Protein AF-A0A0F7STP5-F1 (afdb_monomer_lite)

InterPro domains:
  IPR004226 Tubulin binding cofactor A [PF02970] (57-157)
  IPR004226 Tubulin binding cofactor A [PTHR21500] (57-161)
  IPR036126 Tubulin binding cofactor A superfamily [SSF46988] (58-160)

Radius of gyration: 31.54 Å; chains: 1; bounding box: 78×55×86 Å

Sequence (165 aa):
MVKPLKPLTMRKARADSLAKKAQTHRPTNHNVCRVRGDYFESGYGISTMSAEEIKAAKRQLAIKGGVLKRLANEFKSYQKETEDQRAVVERLAAKEGADEWDVQNSRKVLGDCEQMIEPSKKRALEALQQLKDVIAVSESEPELVQSEEYSKALSIIETASPLLV

Structure (mmCIF, N/CA/C/O backbone):
data_AF-A0A0F7STP5-F1
#
_entry.id   AF-A0A0F7STP5-F1
#
loop_
_atom_site.group_PDB
_atom_site.id
_atom_site.type_symbol
_atom_site.label_atom_id
_atom_site.label_alt_id
_atom_site.label_comp_id
_atom_site.label_asym_id
_atom_site.label_entity_id
_atom_site.label_seq_id
_atom_site.pdbx_PDB_ins_code
_atom_site.Cartn_x
_atom_site.Cartn_y
_atom_site.Cartn_z
_atom_site.occupancy
_atom_site.B_iso_or_equiv
_atom_site.auth_seq_id
_atom_site.auth_comp_id
_atom_site.auth_asym_id
_atom_site.auth_atom_id
_atom_site.pdbx_PDB_model_num
ATOM 1 N N . MET A 1 1 ? 56.087 43.480 43.472 1.00 48.03 1 MET A N 1
ATOM 2 C CA . MET A 1 1 ? 54.898 43.322 44.343 1.00 48.03 1 MET A CA 1
ATOM 3 C C . MET A 1 1 ? 53.688 43.023 43.470 1.00 48.03 1 MET A C 1
ATOM 5 O O . MET A 1 1 ? 53.195 43.914 42.790 1.00 48.03 1 MET A O 1
ATOM 9 N N . VAL A 1 2 ? 53.277 41.757 43.409 1.00 53.62 2 VAL A N 1
ATOM 10 C CA . VAL A 1 2 ? 52.138 41.299 42.597 1.00 53.62 2 VAL A CA 1
ATOM 11 C C . VAL A 1 2 ? 50.859 41.522 43.407 1.00 53.62 2 VAL A C 1
ATOM 13 O O . VAL A 1 2 ? 50.767 41.069 44.545 1.00 53.62 2 VAL A O 1
ATOM 16 N N . LYS A 1 3 ? 49.901 42.276 42.858 1.00 62.53 3 LYS A N 1
ATOM 17 C CA . LYS A 1 3 ? 48.611 42.555 43.512 1.00 62.53 3 LYS A CA 1
ATOM 18 C C . LYS A 1 3 ? 47.768 41.267 43.566 1.00 62.53 3 LYS A C 1
ATOM 20 O O . LYS A 1 3 ? 47.755 40.542 42.571 1.00 62.53 3 LYS A O 1
ATOM 25 N N . PRO A 1 4 ? 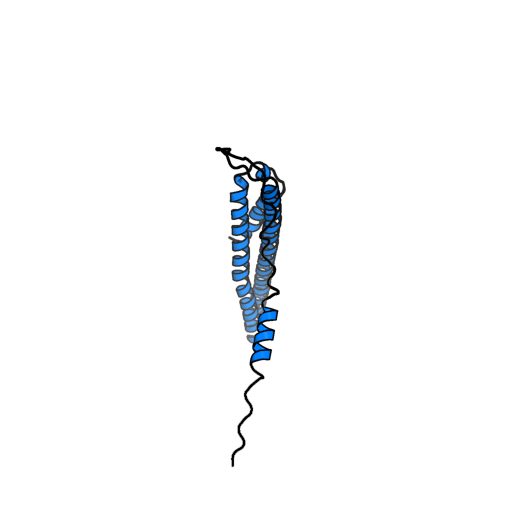47.052 40.976 44.668 1.00 60.56 4 PRO A N 1
ATOM 26 C CA . PRO A 1 4 ? 46.243 39.766 44.765 1.00 60.56 4 PRO A CA 1
ATOM 27 C C . PRO A 1 4 ? 45.035 39.826 43.821 1.00 60.56 4 PRO A C 1
ATOM 29 O O . PRO A 1 4 ? 44.363 40.854 43.694 1.00 60.56 4 PRO A O 1
ATOM 32 N N . LEU A 1 5 ? 44.765 38.702 43.155 1.00 64.69 5 LEU A N 1
ATOM 33 C CA . LEU A 1 5 ? 43.603 38.509 42.290 1.00 64.69 5 LEU A CA 1
ATOM 34 C C . LEU A 1 5 ? 42.313 38.520 43.125 1.00 64.69 5 LEU A C 1
ATOM 36 O O . LEU A 1 5 ? 42.211 37.847 44.150 1.00 64.69 5 LEU A O 1
ATOM 40 N N . LYS A 1 6 ? 41.317 39.286 42.667 1.00 62.56 6 LYS A N 1
ATOM 41 C CA . LYS A 1 6 ? 39.973 39.337 43.263 1.00 62.56 6 LYS A CA 1
ATOM 42 C C . LYS A 1 6 ? 39.273 37.972 43.112 1.00 62.56 6 LYS A C 1
ATOM 44 O O . LYS A 1 6 ? 39.415 37.347 42.059 1.00 62.56 6 LYS A O 1
ATOM 49 N N . PRO A 1 7 ? 38.493 37.511 44.108 1.00 58.75 7 PRO A N 1
ATOM 50 C CA . PRO A 1 7 ? 37.817 36.218 44.039 1.00 58.75 7 PRO A CA 1
ATOM 51 C C . PRO A 1 7 ? 36.696 36.200 42.982 1.00 58.75 7 PRO A C 1
ATOM 53 O O . PRO A 1 7 ? 35.991 37.186 42.773 1.00 58.75 7 PRO A O 1
ATOM 56 N N . LEU A 1 8 ? 36.532 35.044 42.328 1.00 57.16 8 LEU A N 1
ATOM 57 C CA . LEU A 1 8 ? 35.564 34.756 41.260 1.00 57.16 8 LEU A CA 1
ATOM 58 C C . LEU A 1 8 ? 34.106 34.786 41.764 1.00 57.16 8 LEU A C 1
ATOM 60 O O . LEU A 1 8 ? 33.495 33.745 41.997 1.00 57.16 8 LEU A O 1
ATOM 64 N N . THR A 1 9 ? 33.499 35.965 41.875 1.00 60.84 9 THR A N 1
ATOM 65 C CA . THR A 1 9 ? 32.074 36.107 42.241 1.00 60.84 9 THR A CA 1
ATOM 66 C C . THR A 1 9 ? 31.096 35.844 41.084 1.00 60.84 9 THR A C 1
ATOM 68 O O . THR A 1 9 ? 29.886 35.863 41.282 1.00 60.84 9 THR A O 1
ATOM 71 N N . MET A 1 10 ? 31.580 35.491 39.888 1.00 55.50 10 MET A N 1
ATOM 72 C CA . MET A 1 10 ? 30.733 35.298 38.696 1.00 55.50 10 MET A CA 1
ATOM 73 C C . MET A 1 10 ? 30.199 33.866 38.499 1.00 55.50 10 MET A C 1
ATOM 75 O O . MET A 1 10 ? 29.404 33.629 37.592 1.00 55.50 10 MET A O 1
ATOM 79 N N . ARG A 1 11 ? 30.589 32.888 39.335 1.00 56.03 11 ARG A N 1
ATOM 80 C CA . ARG A 1 11 ? 30.085 31.499 39.219 1.00 56.03 11 ARG A CA 1
ATOM 81 C C . ARG A 1 11 ? 28.734 31.266 39.904 1.00 56.03 11 ARG A C 1
ATOM 83 O O . ARG A 1 11 ? 28.017 30.354 39.506 1.00 56.03 11 ARG A O 1
ATOM 90 N N . LYS A 1 12 ? 28.355 32.101 40.879 1.00 57.44 12 LYS A N 1
ATOM 91 C CA . LYS A 1 12 ? 27.105 31.919 41.639 1.00 57.44 12 LYS A CA 1
ATOM 92 C C . LYS A 1 12 ? 25.867 32.333 40.831 1.00 57.44 12 LYS A C 1
ATOM 94 O O . LYS A 1 12 ? 24.915 31.570 40.738 1.00 57.44 12 LYS A O 1
ATOM 99 N N . ALA A 1 13 ? 25.957 33.432 40.076 1.00 57.91 13 ALA A N 1
ATOM 100 C CA . ALA A 1 13 ? 24.860 33.920 39.230 1.00 57.91 13 ALA A CA 1
ATOM 101 C C . ALA A 1 13 ? 24.439 32.939 38.109 1.00 57.91 13 ALA A C 1
ATOM 103 O O . ALA A 1 13 ? 23.279 32.908 37.688 1.00 57.91 13 ALA A O 1
ATOM 104 N N . ARG A 1 14 ? 25.364 32.094 37.627 1.00 58.12 14 ARG A N 1
ATOM 105 C CA . ARG A 1 14 ? 25.066 31.073 36.607 1.00 58.12 14 ARG A CA 1
ATOM 106 C C . ARG A 1 14 ? 24.426 29.814 37.208 1.00 58.12 14 ARG A C 1
ATOM 108 O O . ARG A 1 14 ? 23.621 29.179 36.538 1.00 58.12 14 ARG A O 1
ATOM 115 N N . ALA A 1 15 ? 24.724 29.494 38.469 1.00 57.72 15 ALA A N 1
ATOM 116 C CA . ALA A 1 15 ? 24.062 28.410 39.197 1.00 57.72 15 ALA A CA 1
ATOM 117 C C . ALA A 1 15 ? 22.599 28.767 39.529 1.00 57.72 15 ALA A C 1
ATOM 119 O O . ALA A 1 15 ? 21.700 27.958 39.306 1.00 57.72 15 ALA A O 1
ATOM 120 N N . ASP A 1 16 ? 22.341 30.012 39.939 1.00 59.47 16 ASP A N 1
ATOM 121 C CA . ASP A 1 16 ? 20.993 30.458 40.322 1.00 59.47 16 ASP A CA 1
ATOM 122 C C . ASP A 1 16 ? 20.025 30.570 39.124 1.00 59.47 16 ASP A C 1
ATOM 124 O O . ASP A 1 16 ? 18.812 30.403 39.268 1.00 59.47 16 ASP A O 1
ATOM 128 N N . SER A 1 17 ? 20.541 30.811 37.912 1.00 56.56 17 SER A N 1
ATOM 129 C CA . SER A 1 17 ? 19.724 30.860 36.684 1.00 56.56 17 SER A CA 1
ATOM 130 C C . SER A 1 17 ? 19.380 29.476 36.118 1.00 56.56 17 SER A C 1
ATOM 132 O O . SER A 1 17 ? 18.332 29.324 35.488 1.00 56.56 17 SER A O 1
ATOM 134 N N . LEU A 1 18 ? 20.198 28.451 36.389 1.00 57.41 18 LEU A N 1
ATOM 135 C CA . LEU A 1 18 ? 19.887 27.057 36.050 1.00 57.41 18 LEU A CA 1
ATOM 136 C C . LEU A 1 18 ? 18.816 26.467 36.984 1.00 57.41 18 LEU A C 1
ATOM 138 O O . LEU A 1 18 ? 17.955 25.723 36.518 1.00 57.41 18 LEU A O 1
ATOM 142 N N . ALA A 1 19 ? 18.788 26.871 38.259 1.00 56.38 19 ALA A N 1
ATOM 143 C CA . ALA A 1 19 ? 17.760 26.442 39.214 1.00 56.38 19 ALA A CA 1
ATOM 144 C C . ALA A 1 19 ? 16.346 26.944 38.850 1.00 56.38 19 ALA A C 1
ATOM 146 O O . ALA A 1 19 ? 15.367 26.222 39.027 1.00 56.38 19 ALA A O 1
ATOM 147 N N . LYS A 1 20 ? 16.226 28.145 38.266 1.00 56.88 20 LYS A N 1
ATOM 148 C CA . LYS A 1 20 ? 14.929 28.721 37.854 1.00 56.88 20 LYS A CA 1
ATOM 149 C C . LYS A 1 20 ? 14.363 28.122 36.560 1.00 56.88 20 LYS A C 1
ATOM 151 O O . LYS A 1 20 ? 13.156 28.174 36.348 1.00 56.88 20 LYS A O 1
ATOM 156 N N . LYS A 1 21 ? 15.198 27.515 35.707 1.00 55.69 21 LYS A N 1
ATOM 157 C CA . LYS A 1 21 ? 14.749 26.810 34.487 1.00 55.69 21 LYS A CA 1
ATOM 158 C C . LYS A 1 21 ? 14.253 25.383 34.744 1.00 55.69 21 LYS A C 1
ATOM 160 O O . LYS A 1 21 ? 13.565 24.833 33.894 1.00 55.69 21 LYS A O 1
ATOM 165 N N . ALA A 1 22 ? 14.541 24.809 35.912 1.00 52.66 22 ALA A N 1
ATOM 166 C CA . ALA A 1 22 ? 14.007 23.508 36.325 1.00 52.66 22 ALA A CA 1
ATOM 167 C C . ALA A 1 22 ? 12.566 23.587 36.883 1.00 52.66 22 ALA A C 1
ATOM 169 O O . ALA A 1 22 ? 11.929 22.560 37.092 1.00 52.66 22 ALA A O 1
ATOM 170 N N . GLN A 1 23 ? 12.031 24.796 37.103 1.00 57.25 23 GLN A N 1
ATOM 171 C CA . GLN A 1 23 ? 10.729 25.034 37.744 1.00 57.25 23 GLN A CA 1
ATOM 172 C C . GLN A 1 23 ? 9.536 25.171 36.780 1.00 57.25 23 GLN A C 1
ATOM 174 O O . GLN A 1 23 ? 8.434 25.474 37.225 1.00 57.25 23 GLN A O 1
ATOM 179 N N . THR A 1 24 ? 9.702 24.893 35.482 1.00 50.53 24 THR A N 1
ATOM 180 C CA . THR A 1 24 ? 8.577 24.805 34.525 1.00 50.53 24 THR A CA 1
ATOM 181 C C . THR A 1 24 ? 8.261 23.375 34.089 1.00 50.53 24 THR A C 1
ATOM 183 O O . THR A 1 24 ? 7.599 23.167 33.071 1.00 50.53 24 THR A O 1
ATOM 186 N N . HIS A 1 25 ? 8.675 22.373 34.870 1.00 45.72 25 HIS A N 1
ATOM 187 C CA . HIS A 1 25 ? 8.076 21.051 34.750 1.00 45.72 25 HIS A CA 1
ATOM 188 C C . HIS A 1 25 ? 6.672 21.097 35.362 1.00 45.72 25 HIS A C 1
ATOM 190 O O . HIS A 1 25 ? 6.489 21.315 36.558 1.00 45.72 25 HIS A O 1
ATOM 196 N N . ARG A 1 26 ? 5.680 20.943 34.486 1.00 43.50 26 ARG A N 1
ATOM 197 C CA . ARG A 1 26 ? 4.250 20.833 34.780 1.00 43.50 26 ARG A CA 1
ATOM 198 C C . ARG A 1 26 ? 4.035 19.912 35.997 1.00 43.50 26 ARG A C 1
ATOM 200 O O . ARG A 1 26 ? 4.505 18.773 35.943 1.00 43.50 26 ARG A O 1
ATOM 207 N N . PRO A 1 27 ? 3.349 20.350 37.069 1.00 46.66 27 PRO A N 1
ATOM 208 C CA . PRO A 1 27 ? 3.049 19.465 38.184 1.00 46.66 27 PRO A CA 1
ATOM 209 C C . PRO A 1 27 ? 2.167 18.324 37.674 1.00 46.66 27 PRO A C 1
ATOM 211 O O . PRO A 1 27 ? 1.100 18.549 37.099 1.00 46.66 27 PRO A O 1
ATOM 214 N N . THR A 1 28 ? 2.625 17.088 37.860 1.00 55.69 28 THR A N 1
ATOM 215 C CA . THR A 1 28 ? 1.750 15.918 37.798 1.00 55.69 28 THR A CA 1
ATOM 216 C C . THR A 1 28 ? 0.657 16.133 38.832 1.00 55.69 28 THR A C 1
ATOM 218 O O . THR A 1 28 ? 0.961 16.357 40.003 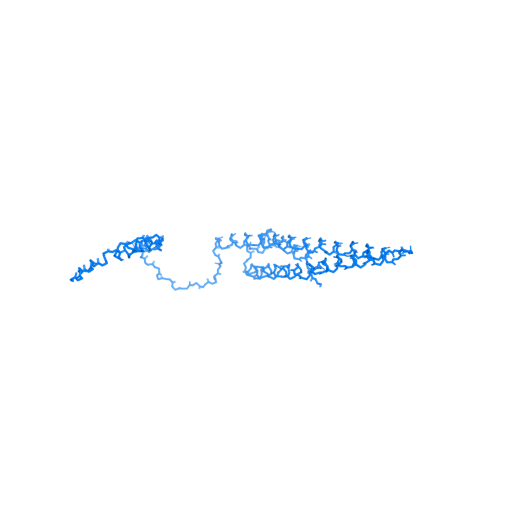1.00 55.69 28 THR A O 1
ATOM 221 N N . ASN A 1 29 ? -0.592 16.124 38.379 1.00 49.56 29 ASN A N 1
ATOM 222 C CA . ASN A 1 29 ? -1.783 16.467 39.143 1.00 49.56 29 ASN A CA 1
ATOM 223 C C . ASN A 1 29 ? -2.030 15.437 40.266 1.00 49.56 29 ASN A C 1
ATOM 225 O O . ASN A 1 29 ? -2.838 14.526 40.135 1.00 49.56 29 ASN A O 1
ATOM 229 N N . HIS A 1 30 ? -1.268 15.551 41.352 1.00 46.69 30 HIS A N 1
ATOM 230 C CA . HIS A 1 30 ? -1.504 14.896 42.632 1.00 46.69 30 HIS A CA 1
ATOM 231 C C . HIS A 1 30 ? -2.417 15.810 43.450 1.00 46.69 30 HIS A C 1
ATOM 233 O O . HIS A 1 30 ? -1.933 16.663 44.190 1.00 46.69 30 HIS A O 1
ATOM 239 N N . ASN A 1 31 ? -3.727 15.669 43.226 1.00 45.56 31 ASN A N 1
ATOM 240 C CA . ASN A 1 31 ? -4.836 15.873 44.168 1.00 45.56 31 ASN A CA 1
ATOM 241 C C . ASN A 1 31 ? -6.090 16.334 43.423 1.00 45.56 31 ASN A C 1
ATOM 243 O O . ASN A 1 31 ? -6.366 17.526 43.313 1.00 45.56 31 ASN A O 1
ATOM 247 N N . VAL A 1 32 ? -6.925 15.373 43.035 1.00 41.78 32 VAL A N 1
ATOM 248 C CA . VAL A 1 32 ? -8.368 15.588 43.126 1.00 41.78 32 VAL A CA 1
ATOM 249 C C . VAL A 1 32 ? -8.894 14.606 44.173 1.00 41.78 32 VAL A C 1
ATOM 251 O O . VAL A 1 32 ? -8.999 13.414 43.928 1.00 41.78 32 VAL A O 1
ATOM 254 N N . CYS A 1 33 ? -9.126 15.154 45.367 1.00 33.66 33 CYS A N 1
ATOM 255 C CA . CYS A 1 33 ? -10.043 14.711 46.422 1.00 33.66 33 CYS A CA 1
ATOM 256 C C . CYS A 1 33 ? -10.037 13.239 46.894 1.00 33.66 33 CYS A C 1
ATOM 258 O O . CYS A 1 33 ? -10.755 12.384 46.389 1.00 33.66 33 CYS A O 1
ATOM 260 N N . ARG A 1 34 ? -9.393 13.022 48.047 1.00 39.94 34 ARG A N 1
ATOM 261 C CA . ARG A 1 34 ? -9.924 12.223 49.180 1.00 39.94 34 ARG A CA 1
ATOM 262 C C . ARG A 1 34 ? -11.163 12.995 49.711 1.00 39.94 34 ARG A C 1
ATOM 264 O O . ARG A 1 34 ? -11.046 14.207 49.830 1.00 39.94 34 ARG A O 1
ATOM 271 N N . VAL A 1 35 ? -12.358 12.493 50.048 1.00 42.72 35 VAL A N 1
ATOM 272 C CA . VAL A 1 35 ? -12.838 11.256 50.692 1.00 42.72 35 VAL A CA 1
ATOM 273 C C . VAL A 1 35 ? -14.355 11.123 50.425 1.00 42.72 35 VAL A C 1
ATOM 275 O O . VAL A 1 35 ? -15.077 12.102 50.606 1.00 42.72 35 VAL A O 1
ATOM 278 N N . ARG A 1 36 ? -14.834 9.915 50.105 1.00 34.75 36 ARG A N 1
ATOM 279 C CA . ARG A 1 36 ? -16.089 9.265 50.567 1.00 34.75 36 ARG A CA 1
ATOM 280 C C . ARG A 1 36 ? -16.089 7.889 49.892 1.00 34.75 36 ARG A C 1
ATOM 282 O O . ARG A 1 36 ? -16.171 7.821 48.679 1.00 34.75 36 ARG A O 1
ATOM 289 N N . GLY A 1 37 ? -15.672 6.836 50.581 1.00 35.06 37 GLY A N 1
ATOM 290 C CA . GLY A 1 37 ? -16.543 6.108 51.498 1.00 35.06 37 GLY A CA 1
ATOM 291 C C . GLY A 1 37 ? -17.116 4.921 50.722 1.00 35.06 37 GLY A C 1
ATOM 292 O O . GLY A 1 37 ? -17.883 5.138 49.796 1.00 35.06 37 GLY A O 1
ATOM 293 N N . ASP A 1 38 ? -16.656 3.725 51.086 1.00 37.59 38 ASP A N 1
ATOM 294 C CA . ASP A 1 38 ? -17.287 2.421 50.849 1.00 37.59 38 ASP A CA 1
ATOM 295 C C . ASP A 1 38 ? -17.546 1.987 49.398 1.00 37.59 38 ASP A C 1
ATOM 297 O O . ASP A 1 38 ? -18.606 2.249 48.857 1.00 37.59 38 ASP A O 1
ATOM 301 N N . TYR A 1 39 ? -16.633 1.191 48.826 1.00 41.47 39 TYR A N 1
ATOM 302 C CA . TYR A 1 39 ? -17.022 0.090 47.928 1.00 41.47 39 TYR A CA 1
ATOM 303 C C . TYR A 1 39 ? -16.159 -1.138 48.223 1.00 41.47 39 TYR A C 1
ATOM 305 O O . TYR A 1 39 ? -15.222 -1.500 47.515 1.00 41.47 39 TYR A O 1
ATOM 313 N N . PHE A 1 40 ? -16.485 -1.752 49.357 1.00 41.00 40 PHE A N 1
ATOM 314 C CA . PHE A 1 40 ? -16.392 -3.190 49.528 1.00 41.00 40 PHE A CA 1
ATOM 315 C C . PHE A 1 40 ? -17.454 -3.802 48.612 1.00 41.00 40 PHE A C 1
ATOM 317 O O . PHE A 1 40 ? -18.622 -3.808 48.971 1.00 41.00 40 PHE A O 1
ATOM 324 N N . GLU A 1 41 ? -17.070 -4.269 47.429 1.00 38.66 41 GLU A N 1
ATOM 325 C CA . GLU A 1 41 ? -17.876 -5.239 46.687 1.00 38.66 41 GLU A CA 1
ATOM 326 C C . GLU A 1 41 ? -16.954 -6.145 45.872 1.00 38.66 41 GLU A C 1
ATOM 328 O O . GLU A 1 41 ? -16.462 -5.845 44.786 1.00 38.66 41 GLU A O 1
ATOM 333 N N . SER A 1 42 ? -16.656 -7.270 46.509 1.00 43.81 42 SER A N 1
ATOM 334 C CA . SER A 1 42 ? -16.166 -8.493 45.906 1.00 43.81 42 SER A CA 1
ATOM 335 C C . SER A 1 42 ? -17.105 -8.957 44.789 1.00 43.81 42 SER A C 1
ATOM 337 O O . SER A 1 42 ? -18.266 -9.250 45.062 1.00 43.81 42 SER A O 1
ATOM 339 N N . GLY A 1 43 ? -16.573 -9.125 43.577 1.00 49.38 43 GLY A N 1
ATOM 340 C CA . GLY A 1 43 ? -17.208 -9.913 42.517 1.00 49.38 43 GLY A CA 1
ATOM 341 C C . GLY A 1 43 ? -17.615 -9.117 41.280 1.00 49.38 43 GLY A C 1
ATOM 342 O O . GLY A 1 43 ? -18.710 -8.584 41.213 1.00 49.38 43 GLY A O 1
ATOM 343 N N . TYR A 1 44 ? -16.767 -9.143 40.254 1.00 46.75 44 TYR A N 1
ATOM 344 C CA . TYR A 1 44 ? -17.144 -8.903 38.858 1.00 46.75 44 TYR A CA 1
ATOM 345 C C . TYR A 1 44 ? -16.404 -9.997 38.062 1.00 46.75 44 TYR A C 1
ATOM 347 O O . TYR A 1 44 ? -15.183 -10.073 38.132 1.00 46.75 44 TYR A O 1
ATOM 355 N N . GLY A 1 45 ? -17.031 -10.990 37.428 1.00 42.59 45 GLY A N 1
ATOM 356 C CA . GLY A 1 45 ? -18.311 -10.941 36.729 1.00 42.59 45 GLY A CA 1
ATOM 357 C C . GLY A 1 45 ? -18.056 -10.321 35.362 1.00 42.59 45 GLY A C 1
ATOM 358 O O . GLY A 1 45 ? -18.083 -9.106 35.269 1.00 42.59 45 GLY A O 1
ATOM 359 N N . ILE A 1 46 ? -17.695 -11.164 34.382 1.00 49.62 46 ILE A N 1
ATOM 360 C CA . ILE A 1 46 ? -17.572 -10.915 32.930 1.00 49.62 46 ILE A CA 1
ATOM 361 C C . ILE A 1 46 ? -17.376 -9.429 32.591 1.00 49.62 46 ILE A C 1
ATOM 363 O O . ILE A 1 46 ? -18.336 -8.678 32.454 1.00 49.62 46 ILE A O 1
ATOM 367 N N . SER A 1 47 ? -16.118 -9.011 32.476 1.00 52.28 47 SER A N 1
ATOM 368 C CA . SER A 1 47 ? -15.712 -7.656 32.103 1.00 52.28 47 SER A CA 1
ATOM 369 C C . SER A 1 47 ? -16.213 -7.297 30.701 1.00 52.28 47 SER A C 1
ATOM 371 O O . SER A 1 47 ? -15.508 -7.521 29.723 1.00 52.28 47 SER A O 1
ATOM 373 N N . THR A 1 48 ? -17.428 -6.761 30.610 1.00 59.50 48 THR A N 1
ATOM 374 C CA . THR A 1 48 ? -17.922 -6.024 29.443 1.00 59.50 48 THR A CA 1
ATOM 375 C C . THR A 1 48 ? -17.197 -4.684 29.382 1.00 59.50 48 THR A C 1
ATOM 377 O O . THR A 1 48 ? -17.160 -3.976 30.396 1.00 59.50 48 THR A O 1
ATOM 380 N N . MET A 1 49 ? -16.609 -4.336 28.235 1.00 67.38 49 MET A N 1
ATOM 381 C CA . MET A 1 49 ? -15.928 -3.046 28.066 1.00 67.38 49 MET A CA 1
ATOM 382 C C . MET A 1 49 ? -16.856 -1.861 28.387 1.00 67.38 49 MET A C 1
ATOM 384 O O . MET A 1 49 ? -18.061 -1.895 28.136 1.00 67.38 49 MET A O 1
ATOM 388 N N . SER A 1 50 ? -16.293 -0.786 28.940 1.00 82.62 50 SER A N 1
ATOM 389 C CA . SER A 1 50 ? -17.034 0.455 29.194 1.00 82.62 50 SER A CA 1
ATOM 390 C C . SER A 1 50 ? -17.483 1.118 27.882 1.00 82.62 50 SER A C 1
ATOM 392 O O . SER A 1 50 ? -16.845 0.978 26.834 1.00 82.62 50 SER A O 1
ATOM 394 N N . ALA A 1 51 ? -18.573 1.890 27.919 1.00 81.81 51 ALA A N 1
ATOM 395 C CA . ALA A 1 51 ? -19.131 2.545 26.728 1.00 81.81 51 ALA A CA 1
ATOM 396 C C . ALA A 1 51 ? -18.112 3.466 26.016 1.00 81.81 51 ALA A C 1
ATOM 398 O O . ALA A 1 51 ? -18.091 3.592 24.785 1.00 81.81 51 ALA A O 1
ATOM 399 N N . GLU A 1 52 ? -17.227 4.096 26.783 1.00 84.12 52 GLU A N 1
ATOM 400 C CA . GLU A 1 52 ? -16.130 4.931 26.307 1.00 84.12 52 GLU A CA 1
ATOM 401 C C . GLU A 1 52 ? -15.085 4.126 25.523 1.00 84.12 52 GLU A C 1
ATOM 403 O O . GLU A 1 52 ? -14.604 4.599 24.487 1.00 84.12 52 GLU A O 1
ATOM 408 N N . GLU A 1 53 ? -14.767 2.909 25.965 1.00 83.81 53 GLU A N 1
ATOM 409 C CA . GLU A 1 53 ? -13.842 2.000 25.280 1.00 83.81 53 GLU A CA 1
ATOM 410 C C . GLU A 1 53 ? -14.430 1.512 23.954 1.00 83.81 53 GLU A C 1
ATOM 412 O O . GLU A 1 53 ? -13.739 1.542 22.934 1.00 83.81 53 GLU A O 1
ATOM 417 N N . ILE A 1 54 ? -15.729 1.201 23.916 1.00 85.31 54 ILE A N 1
ATOM 418 C CA . ILE A 1 54 ? -16.448 0.833 22.683 1.00 85.31 54 ILE A CA 1
ATOM 419 C C . ILE A 1 54 ? -16.393 1.982 21.667 1.00 85.31 54 ILE A C 1
ATOM 421 O O . ILE A 1 54 ? -16.099 1.789 20.483 1.00 85.31 54 ILE A O 1
ATOM 425 N N . LYS A 1 55 ? -16.611 3.222 22.115 1.00 88.69 55 LYS A N 1
ATOM 426 C CA . LYS A 1 55 ? -16.508 4.408 21.251 1.00 88.69 55 LYS A CA 1
ATOM 427 C C . LYS A 1 55 ? -15.080 4.640 20.749 1.00 88.69 55 LYS A C 1
ATOM 429 O O . LYS A 1 55 ? -14.895 5.054 19.598 1.00 88.69 55 LYS A O 1
ATOM 434 N N . ALA A 1 56 ? -14.075 4.401 21.589 1.00 90.19 56 ALA A N 1
ATOM 435 C CA . ALA A 1 56 ? -12.673 4.486 21.196 1.00 90.19 56 ALA A CA 1
ATOM 436 C C . ALA A 1 56 ? -12.316 3.405 20.161 1.00 90.19 56 ALA A C 1
ATOM 438 O O . ALA A 1 56 ? -11.699 3.729 19.144 1.00 90.19 56 ALA A O 1
ATOM 439 N N . ALA A 1 57 ? -12.781 2.169 20.353 1.00 89.00 57 ALA A N 1
ATOM 440 C CA . ALA A 1 57 ? -12.584 1.055 19.429 1.00 89.00 57 ALA A CA 1
ATOM 441 C C . ALA A 1 57 ? -13.209 1.330 18.050 1.00 89.00 57 ALA A C 1
ATOM 443 O O . ALA A 1 57 ? -12.527 1.199 17.031 1.00 89.00 57 ALA A O 1
ATOM 444 N N . LYS A 1 58 ? -14.448 1.846 17.993 1.00 90.38 58 LYS A N 1
ATOM 445 C CA . LYS A 1 58 ? -15.092 2.270 16.728 1.00 90.38 58 LYS A CA 1
ATOM 446 C C . LYS A 1 58 ? -14.257 3.305 15.971 1.00 90.38 58 LYS A C 1
ATOM 448 O O . LYS A 1 58 ? -14.057 3.201 14.760 1.00 90.38 58 LYS A O 1
ATOM 453 N N . ARG A 1 59 ? -13.704 4.294 16.685 1.00 91.50 59 ARG A N 1
ATOM 454 C CA . ARG A 1 59 ? -12.802 5.294 16.086 1.00 91.50 59 ARG A CA 1
ATOM 455 C C . ARG A 1 59 ? -11.511 4.662 15.575 1.00 91.50 59 ARG A C 1
ATOM 457 O O . ARG A 1 59 ? -11.062 5.014 14.487 1.00 91.50 59 ARG A O 1
ATOM 464 N N . GLN A 1 60 ? -10.917 3.748 16.336 1.00 92.12 60 GLN A N 1
ATOM 465 C CA . GLN A 1 60 ? -9.692 3.057 15.936 1.00 92.12 60 GLN A CA 1
ATOM 466 C C . GLN A 1 60 ? -9.903 2.204 14.681 1.00 92.12 60 GLN A C 1
ATOM 468 O O . GLN A 1 60 ? -9.077 2.287 13.772 1.00 92.12 60 GLN A O 1
ATOM 473 N N . LEU A 1 61 ? -11.015 1.467 14.584 1.00 93.00 61 LEU A N 1
ATOM 474 C CA . LEU A 1 61 ? -11.392 0.705 13.388 1.00 93.00 61 LEU A CA 1
ATOM 475 C C . LEU A 1 61 ? -11.476 1.607 12.153 1.00 93.00 61 LEU A C 1
ATOM 477 O O . LEU A 1 61 ? -10.847 1.322 11.133 1.00 93.00 61 LEU A O 1
ATOM 481 N N . ALA A 1 62 ? -12.170 2.743 12.259 1.00 92.69 62 ALA A N 1
ATOM 482 C CA . ALA A 1 62 ? -12.291 3.692 11.154 1.00 92.69 62 ALA A CA 1
ATOM 483 C C . ALA A 1 62 ? -10.932 4.290 10.738 1.00 92.69 62 ALA A C 1
ATOM 485 O O . ALA A 1 62 ? -10.629 4.393 9.546 1.00 92.69 62 ALA A O 1
ATOM 486 N N . ILE A 1 63 ? -10.088 4.661 11.708 1.00 94.94 63 ILE A N 1
ATOM 487 C CA . ILE A 1 63 ? -8.763 5.236 11.443 1.00 94.94 63 ILE A CA 1
ATOM 488 C C . ILE A 1 63 ? -7.861 4.205 10.765 1.00 94.94 63 ILE A C 1
ATOM 490 O O . ILE A 1 63 ? -7.317 4.488 9.695 1.00 94.94 63 ILE A O 1
ATOM 494 N N . LYS A 1 64 ? -7.718 3.012 11.353 1.00 94.44 64 LYS A N 1
ATOM 495 C CA . LYS A 1 64 ? -6.837 1.962 10.827 1.00 94.44 64 LYS A CA 1
ATOM 496 C C . LYS A 1 64 ? -7.334 1.415 9.489 1.00 94.44 64 LYS A C 1
ATOM 498 O O . LYS A 1 64 ? -6.526 1.233 8.581 1.00 94.44 64 LYS A O 1
ATOM 503 N N . GLY A 1 65 ? -8.649 1.272 9.312 1.00 94.62 65 GLY A N 1
ATOM 504 C CA . GLY A 1 65 ? -9.251 0.948 8.016 1.00 94.62 65 GLY A CA 1
ATOM 505 C C . GLY A 1 65 ? -8.916 1.997 6.950 1.00 94.62 65 GLY A C 1
ATOM 506 O O . GLY A 1 65 ? -8.501 1.663 5.840 1.00 94.62 65 GLY A O 1
ATOM 507 N N . GLY A 1 66 ? -8.995 3.283 7.303 1.00 95.44 66 GLY A N 1
ATOM 508 C CA . GLY A 1 66 ? -8.590 4.373 6.416 1.00 95.44 66 GLY A CA 1
ATOM 509 C C . GLY A 1 66 ? -7.096 4.365 6.068 1.00 95.44 66 GLY A C 1
ATOM 510 O O . GLY A 1 66 ? -6.739 4.670 4.930 1.00 95.44 66 GLY A O 1
ATOM 511 N N . VAL A 1 67 ? -6.222 4.018 7.021 1.00 95.81 67 VAL A N 1
ATOM 512 C CA . VAL A 1 67 ? -4.772 3.878 6.788 1.00 95.81 67 VAL A CA 1
ATOM 513 C C . VAL A 1 67 ? -4.495 2.767 5.777 1.00 95.81 67 VAL A C 1
ATOM 515 O O . VAL A 1 67 ? -3.830 3.030 4.776 1.00 95.81 67 VAL A O 1
ATOM 518 N N . LEU A 1 68 ? -5.066 1.574 5.979 1.00 96.00 68 LEU A N 1
ATOM 519 C CA . LEU A 1 68 ? -4.886 0.442 5.067 1.00 96.00 68 LEU A CA 1
ATOM 520 C C . LEU A 1 68 ? -5.354 0.779 3.646 1.00 96.00 68 LEU A C 1
ATOM 522 O O . LEU A 1 68 ? -4.623 0.542 2.688 1.00 96.00 68 LEU A O 1
ATOM 526 N N . LYS A 1 69 ? -6.526 1.413 3.501 1.00 95.00 69 LYS A N 1
ATOM 527 C CA . LYS A 1 69 ? -7.060 1.815 2.190 1.00 95.00 69 LYS A CA 1
ATOM 528 C C . LYS A 1 69 ? -6.107 2.737 1.421 1.00 95.00 69 LYS A C 1
ATOM 530 O O . LYS A 1 69 ? -5.954 2.593 0.211 1.00 95.00 69 LYS A O 1
ATOM 535 N N . ARG A 1 70 ? -5.471 3.696 2.103 1.00 95.25 70 ARG A N 1
ATOM 536 C CA . ARG A 1 70 ? -4.517 4.620 1.466 1.00 95.25 70 ARG A CA 1
ATOM 537 C C . ARG A 1 70 ? -3.233 3.910 1.051 1.00 95.25 70 ARG A C 1
ATOM 539 O O . ARG A 1 70 ? -2.814 4.079 -0.087 1.00 95.25 70 ARG A O 1
ATOM 546 N N . LEU A 1 71 ? -2.661 3.094 1.936 1.00 95.75 71 LEU A N 1
ATOM 547 C CA . LEU A 1 71 ? -1.421 2.361 1.655 1.00 95.75 71 LEU A CA 1
ATOM 548 C C . LEU A 1 71 ? -1.605 1.318 0.545 1.00 95.75 71 LEU A C 1
ATOM 550 O O . LEU A 1 71 ? -0.730 1.167 -0.300 1.00 95.75 71 LEU A O 1
ATOM 554 N N . ALA A 1 72 ? -2.762 0.654 0.489 1.00 94.44 72 ALA A N 1
ATOM 555 C CA . ALA A 1 72 ? -3.094 -0.263 -0.600 1.00 94.44 72 ALA A CA 1
ATOM 556 C C . ALA A 1 72 ? -3.169 0.459 -1.959 1.00 94.44 72 ALA A C 1
ATOM 558 O O . ALA A 1 72 ? -2.671 -0.050 -2.961 1.00 94.44 72 ALA A O 1
ATOM 559 N N . ASN A 1 73 ? -3.741 1.668 -1.996 1.00 93.50 73 ASN A N 1
ATOM 560 C CA . ASN A 1 73 ? -3.779 2.482 -3.213 1.00 93.50 73 ASN A CA 1
ATOM 561 C C . ASN A 1 73 ? -2.396 3.016 -3.611 1.00 93.50 73 ASN A C 1
ATOM 563 O O . ASN A 1 73 ? -2.084 3.042 -4.796 1.00 93.50 73 ASN A O 1
ATOM 567 N N . GLU A 1 74 ? -1.572 3.432 -2.646 1.00 94.25 74 GLU A N 1
ATOM 568 C CA . GLU A 1 74 ? -0.181 3.843 -2.883 1.00 94.25 74 GLU A CA 1
ATOM 569 C C . GLU A 1 74 ? 0.616 2.703 -3.528 1.00 94.25 74 GLU A C 1
ATOM 571 O O . GLU A 1 74 ? 1.212 2.877 -4.588 1.00 94.25 74 GLU A O 1
ATOM 576 N N . PHE A 1 75 ? 0.536 1.508 -2.943 1.00 94.62 75 PHE A N 1
ATOM 577 C CA . PHE A 1 75 ? 1.179 0.316 -3.478 1.00 94.62 75 PHE A CA 1
ATOM 578 C C . PHE A 1 75 ? 0.701 -0.027 -4.897 1.00 94.62 75 PHE A C 1
ATOM 580 O O . PHE A 1 75 ? 1.519 -0.273 -5.782 1.00 94.62 75 PHE A O 1
ATOM 587 N N . LYS A 1 76 ? -0.614 0.032 -5.144 1.00 94.50 76 LYS A N 1
ATOM 588 C CA . LYS A 1 76 ? -1.195 -0.193 -6.475 1.00 94.50 76 LYS A CA 1
ATOM 589 C C . LYS A 1 76 ? -0.685 0.808 -7.517 1.00 94.50 76 LYS A C 1
ATOM 591 O O . LYS A 1 76 ? -0.436 0.426 -8.657 1.00 94.50 76 LYS A O 1
ATOM 596 N N . SER A 1 77 ? -0.535 2.079 -7.146 1.00 95.00 77 SER A N 1
ATOM 597 C CA . SER A 1 77 ? 0.006 3.101 -8.049 1.00 95.00 77 SER A CA 1
ATOM 598 C C . SER A 1 77 ? 1.456 2.806 -8.432 1.00 95.00 77 SER A C 1
ATOM 600 O O . SER A 1 77 ? 1.783 2.878 -9.612 1.00 95.00 77 SER A O 1
ATOM 602 N N . TYR A 1 78 ? 2.294 2.398 -7.473 1.00 95.06 78 TYR A N 1
ATOM 603 C CA . TYR A 1 78 ? 3.688 2.035 -7.753 1.00 95.06 78 TYR A CA 1
ATOM 604 C C . TYR A 1 78 ? 3.829 0.765 -8.597 1.00 95.06 78 TYR A C 1
ATOM 606 O O . TYR A 1 78 ? 4.710 0.700 -9.455 1.00 95.06 78 TYR A O 1
ATOM 614 N N . GLN A 1 79 ? 2.954 -0.229 -8.404 1.00 94.25 79 GLN A N 1
ATOM 615 C CA . GLN A 1 79 ? 2.904 -1.396 -9.291 1.00 94.25 79 GLN A CA 1
ATOM 616 C C . GLN A 1 79 ? 2.630 -0.975 -10.734 1.00 94.25 79 GLN A C 1
ATOM 618 O O . GLN A 1 79 ? 3.393 -1.325 -11.629 1.00 94.25 79 GLN A O 1
ATOM 623 N N . LYS A 1 80 ? 1.593 -0.157 -10.942 1.00 95.31 80 LYS A N 1
ATOM 624 C CA . LYS A 1 80 ? 1.226 0.317 -12.276 1.00 95.31 80 LYS A CA 1
ATOM 625 C C . LYS A 1 80 ? 2.348 1.129 -12.930 1.00 95.31 80 LYS A C 1
ATOM 627 O O . LYS A 1 80 ? 2.655 0.914 -14.093 1.00 95.31 80 LYS A O 1
ATOM 632 N N . GLU A 1 81 ? 2.981 2.032 -12.186 1.00 94.88 81 GLU A N 1
ATOM 633 C CA . GLU A 1 81 ? 4.102 2.828 -12.700 1.00 94.88 81 GLU A CA 1
ATOM 634 C C . GLU A 1 81 ? 5.285 1.944 -13.122 1.00 94.88 81 GLU A C 1
ATOM 636 O O . GLU A 1 81 ? 5.906 2.177 -14.158 1.00 94.88 81 GLU A O 1
ATOM 641 N N . THR A 1 82 ? 5.551 0.875 -12.370 1.00 95.88 82 THR A N 1
ATOM 642 C CA . THR A 1 82 ? 6.600 -0.094 -12.709 1.00 95.88 82 THR A CA 1
ATOM 643 C C . THR A 1 82 ? 6.251 -0.897 -13.966 1.00 95.88 82 THR A C 1
ATOM 645 O O . THR A 1 82 ? 7.121 -1.131 -14.805 1.00 95.88 82 THR A O 1
ATOM 648 N N . GLU A 1 83 ? 4.989 -1.300 -14.131 1.00 96.19 83 GLU A N 1
ATOM 649 C CA . GLU A 1 83 ? 4.493 -1.968 -15.343 1.00 96.19 83 GLU A CA 1
ATOM 650 C C . GLU A 1 83 ? 4.593 -1.056 -16.573 1.00 96.19 83 GLU A C 1
ATOM 652 O O . GLU A 1 83 ? 5.123 -1.466 -17.609 1.00 96.19 83 GLU A O 1
ATOM 657 N N . ASP A 1 84 ? 4.154 0.198 -16.440 1.00 95.88 84 ASP A N 1
ATOM 658 C CA . ASP A 1 84 ? 4.231 1.204 -17.498 1.00 95.88 84 ASP A CA 1
ATOM 659 C C . ASP A 1 84 ? 5.697 1.432 -17.910 1.00 95.88 84 ASP A C 1
ATOM 661 O O . ASP A 1 84 ? 6.027 1.431 -19.100 1.00 95.88 84 ASP A O 1
ATOM 665 N N . GLN A 1 85 ? 6.609 1.544 -16.938 1.00 95.50 85 GLN A N 1
ATOM 666 C CA . GLN A 1 85 ? 8.028 1.761 -17.213 1.00 95.50 85 GLN A CA 1
ATOM 667 C C . GLN A 1 85 ? 8.714 0.530 -17.812 1.00 95.50 85 GLN A C 1
ATOM 669 O O . GLN A 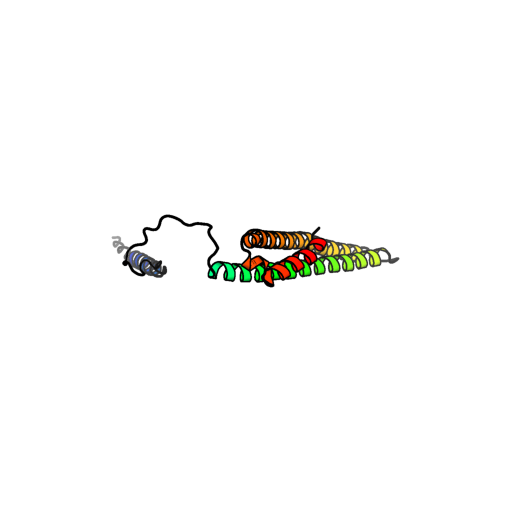1 85 ? 9.572 0.658 -18.691 1.00 95.50 85 GLN A O 1
ATOM 674 N N . ARG A 1 86 ? 8.299 -0.675 -17.411 1.00 95.94 86 ARG A N 1
ATOM 675 C CA . ARG A 1 86 ? 8.743 -1.925 -18.033 1.00 95.94 86 ARG A CA 1
ATOM 676 C C . ARG A 1 86 ? 8.330 -1.983 -19.503 1.00 95.94 86 ARG A C 1
ATOM 678 O O . ARG A 1 86 ? 9.176 -2.261 -20.350 1.00 95.94 86 ARG A O 1
ATOM 685 N N . ALA A 1 87 ? 7.087 -1.619 -19.821 1.00 95.75 87 ALA A N 1
ATOM 686 C CA . ALA A 1 87 ? 6.608 -1.550 -21.201 1.00 95.75 87 ALA A CA 1
ATOM 687 C C . ALA A 1 87 ? 7.386 -0.514 -22.038 1.00 95.75 87 ALA A C 1
ATOM 689 O O . ALA A 1 87 ? 7.648 -0.733 -23.224 1.00 95.75 87 ALA A O 1
ATOM 690 N N . VAL A 1 88 ? 7.805 0.606 -21.435 1.00 93.12 88 VAL A N 1
ATOM 691 C CA . VAL A 1 88 ? 8.678 1.591 -22.096 1.00 93.12 88 VAL A CA 1
ATOM 692 C C . VAL A 1 88 ? 10.047 0.990 -22.419 1.00 93.12 88 VAL A C 1
ATOM 694 O O . VAL A 1 88 ? 10.510 1.143 -23.550 1.00 93.12 88 VAL A O 1
ATOM 697 N N . VAL A 1 89 ? 10.677 0.292 -21.469 1.00 94.12 89 VAL A N 1
ATOM 698 C CA . VAL A 1 89 ? 11.979 -0.367 -21.678 1.00 94.12 89 VAL A CA 1
ATOM 699 C C . VAL A 1 89 ? 11.886 -1.431 -22.770 1.00 94.12 89 VAL A C 1
ATOM 701 O O . VAL A 1 89 ? 12.739 -1.462 -23.654 1.00 94.12 89 VAL A O 1
ATOM 704 N N . GLU A 1 90 ? 10.847 -2.266 -22.753 1.00 93.56 90 GLU A N 1
ATOM 705 C CA . GLU A 1 90 ? 10.616 -3.295 -23.775 1.00 93.56 90 GLU A CA 1
ATOM 706 C C . GLU A 1 90 ? 10.423 -2.677 -25.164 1.00 93.56 90 GLU A C 1
ATOM 708 O O . GLU A 1 90 ? 11.047 -3.110 -26.134 1.00 93.56 90 GLU A O 1
ATOM 713 N N . ARG A 1 91 ? 9.630 -1.603 -25.260 1.00 93.44 91 ARG A N 1
ATOM 714 C CA . ARG A 1 91 ? 9.418 -0.874 -26.517 1.00 93.44 91 ARG A CA 1
ATOM 715 C C . ARG A 1 91 ? 10.700 -0.229 -27.045 1.00 93.44 91 ARG A C 1
ATOM 717 O O . ARG A 1 91 ? 10.904 -0.208 -28.256 1.00 93.44 91 ARG A O 1
ATOM 724 N N . LEU A 1 92 ? 11.542 0.318 -26.167 1.00 91.31 92 LEU A N 1
ATOM 725 C CA . LEU A 1 92 ? 12.829 0.899 -26.559 1.00 91.31 92 LEU A CA 1
ATOM 726 C C . LEU A 1 92 ? 13.818 -0.181 -27.000 1.00 91.31 92 LEU A C 1
ATOM 728 O O . LEU A 1 92 ? 14.478 -0.006 -28.017 1.00 91.31 92 LEU A O 1
ATOM 732 N N . ALA A 1 93 ? 13.870 -1.311 -26.292 1.00 88.44 93 ALA A N 1
ATOM 733 C CA . ALA A 1 93 ? 14.741 -2.432 -26.632 1.00 88.44 93 ALA A CA 1
ATOM 734 C C . ALA A 1 93 ? 14.344 -3.128 -27.947 1.00 88.44 93 ALA A C 1
ATOM 736 O O . ALA A 1 93 ? 15.206 -3.660 -28.639 1.00 88.44 93 ALA A O 1
ATOM 737 N N . ALA A 1 94 ? 13.056 -3.121 -28.304 1.00 91.12 94 ALA A N 1
ATOM 738 C CA . ALA A 1 94 ? 12.553 -3.713 -29.544 1.00 91.12 94 ALA A CA 1
ATOM 739 C C . ALA A 1 94 ? 12.739 -2.822 -30.788 1.00 91.12 94 ALA A C 1
ATOM 741 O O . ALA A 1 94 ? 12.506 -3.276 -31.908 1.00 91.12 94 ALA A O 1
ATOM 742 N N . LYS A 1 95 ? 13.114 -1.548 -30.620 1.00 92.38 95 LYS A N 1
ATOM 743 C CA . LYS A 1 95 ? 13.258 -0.608 -31.733 1.00 92.38 95 LYS A CA 1
ATOM 744 C C . LYS A 1 95 ? 14.624 -0.785 -32.405 1.00 92.38 95 LYS A C 1
ATOM 746 O O . LYS A 1 95 ? 15.661 -0.588 -31.777 1.00 92.38 95 LYS A O 1
ATOM 751 N N . GLU A 1 96 ? 14.627 -1.103 -33.699 1.00 82.81 96 GLU A N 1
ATOM 752 C CA . GLU A 1 96 ? 15.861 -1.189 -34.490 1.00 82.81 96 GLU A CA 1
ATOM 753 C C . GLU A 1 96 ? 16.582 0.172 -34.526 1.00 82.81 96 GLU A C 1
ATOM 755 O O . GLU A 1 96 ? 15.982 1.202 -34.844 1.00 82.81 96 GLU A O 1
ATOM 760 N N . GLY A 1 97 ? 17.870 0.180 -34.167 1.00 83.06 97 GLY A N 1
ATOM 761 C CA . GLY A 1 97 ? 18.690 1.395 -34.096 1.00 83.06 97 GLY A CA 1
ATOM 762 C C . GLY A 1 97 ? 18.470 2.258 -32.848 1.00 83.06 97 GLY A C 1
ATOM 763 O O . GLY A 1 97 ? 18.812 3.439 -32.873 1.00 83.06 97 GLY A O 1
ATOM 764 N N . ALA A 1 98 ? 17.882 1.712 -31.777 1.00 81.44 98 ALA A N 1
ATOM 765 C CA . ALA A 1 98 ? 17.828 2.397 -30.488 1.00 81.44 98 ALA A CA 1
ATOM 766 C C . ALA A 1 98 ? 19.238 2.650 -29.925 1.00 81.44 98 ALA A C 1
ATOM 768 O O . ALA A 1 98 ? 20.116 1.793 -30.028 1.00 81.44 98 ALA A O 1
ATOM 769 N N . ASP A 1 99 ? 19.438 3.824 -29.323 1.00 90.44 99 ASP A N 1
ATOM 770 C CA . ASP A 1 99 ? 20.683 4.154 -28.633 1.00 90.44 99 ASP A CA 1
ATOM 771 C C . ASP A 1 99 ? 20.808 3.313 -27.352 1.00 90.44 99 ASP A C 1
ATOM 773 O O . ASP A 1 99 ? 19.897 3.263 -26.518 1.00 90.44 99 ASP A O 1
ATOM 777 N N . GLU A 1 100 ? 21.959 2.665 -27.183 1.00 89.50 100 GLU A N 1
ATOM 778 C CA . GLU A 1 100 ? 22.300 1.880 -25.996 1.00 89.50 100 GLU A CA 1
ATOM 779 C C . GLU A 1 100 ? 22.218 2.737 -24.723 1.00 89.50 100 GLU A C 1
ATOM 781 O O . GLU A 1 100 ? 21.790 2.260 -23.667 1.00 89.50 100 GLU A O 1
ATOM 786 N N . TRP A 1 101 ? 22.573 4.025 -24.820 1.00 91.31 101 TRP A N 1
ATOM 787 C CA . TRP A 1 101 ? 22.503 4.944 -23.687 1.00 91.31 101 TRP A CA 1
ATOM 788 C C . TRP A 1 101 ? 21.059 5.164 -23.218 1.00 91.31 101 TRP A C 1
ATOM 790 O O . TRP A 1 101 ? 20.788 5.099 -22.015 1.00 91.31 101 TRP A O 1
ATOM 800 N N . ASP A 1 102 ? 20.119 5.336 -24.150 1.00 90.94 102 ASP A N 1
ATOM 801 C CA . ASP A 1 102 ? 18.697 5.534 -23.846 1.00 90.94 102 ASP A CA 1
ATOM 802 C C . ASP A 1 102 ? 18.074 4.287 -23.202 1.00 90.94 102 ASP A C 1
ATOM 804 O O . ASP A 1 102 ? 17.298 4.386 -22.241 1.00 90.94 102 ASP A O 1
ATOM 808 N N . VAL A 1 103 ? 18.444 3.097 -23.688 1.00 92.94 103 VAL A N 1
ATOM 809 C CA . VAL A 1 103 ? 17.991 1.819 -23.118 1.00 92.94 103 VAL A CA 1
ATOM 810 C C . VAL A 1 103 ? 18.548 1.636 -21.709 1.00 92.94 103 VAL A C 1
ATOM 812 O O . VAL A 1 103 ? 17.804 1.287 -20.787 1.00 92.94 103 VAL A O 1
ATOM 815 N N . GLN A 1 104 ? 19.839 1.902 -21.504 1.00 93.81 104 GLN A N 1
ATOM 816 C CA . GLN A 1 104 ? 20.463 1.772 -20.191 1.00 93.81 104 GLN A CA 1
ATOM 817 C C . GLN A 1 104 ? 19.910 2.796 -19.193 1.00 93.81 104 GLN A C 1
ATOM 819 O O . GLN A 1 104 ? 19.687 2.456 -18.030 1.00 93.81 104 GLN A O 1
ATOM 824 N N . ASN A 1 105 ? 19.641 4.026 -19.632 1.00 95.12 105 ASN A N 1
ATOM 825 C CA . ASN A 1 105 ? 19.005 5.040 -18.799 1.00 95.12 105 ASN A CA 1
ATOM 826 C C . ASN A 1 105 ? 17.586 4.618 -18.391 1.00 95.12 105 ASN A C 1
ATOM 828 O O . ASN A 1 105 ? 17.243 4.659 -17.213 1.00 95.12 105 ASN A O 1
ATOM 832 N N . SER A 1 106 ? 16.793 4.111 -19.336 1.00 93.50 106 SER A N 1
ATOM 833 C CA . SER A 1 106 ? 15.433 3.637 -19.054 1.00 93.50 106 SER A CA 1
ATOM 834 C C . SER A 1 106 ? 15.420 2.445 -18.087 1.00 93.50 106 SER A C 1
ATOM 836 O O . SER A 1 106 ? 14.560 2.370 -17.211 1.00 93.50 106 SER A O 1
ATOM 838 N N . ARG A 1 107 ? 16.417 1.551 -18.173 1.00 94.69 107 ARG A N 1
ATOM 839 C CA . ARG A 1 107 ? 16.610 0.450 -17.211 1.00 94.69 107 ARG A CA 1
ATOM 840 C C . ARG A 1 107 ? 16.962 0.937 -15.805 1.00 94.69 107 ARG A C 1
ATOM 842 O O . ARG A 1 107 ? 16.515 0.322 -14.843 1.00 94.69 107 ARG A O 1
ATOM 849 N N . LYS A 1 108 ? 17.739 2.019 -15.669 1.00 96.00 108 LYS A N 1
ATOM 850 C CA . LYS A 1 108 ? 18.025 2.625 -14.354 1.00 96.00 108 LYS A CA 1
ATOM 851 C C . LYS A 1 108 ? 16.742 3.137 -13.710 1.00 96.00 108 LYS A C 1
ATOM 853 O O . LYS A 1 108 ? 16.466 2.779 -12.575 1.00 96.00 108 LYS A O 1
ATOM 858 N N . VAL A 1 109 ? 15.925 3.865 -14.476 1.00 94.94 109 VAL A N 1
ATOM 859 C CA . VAL A 1 109 ? 14.628 4.360 -13.990 1.00 94.94 109 VAL A CA 1
ATOM 860 C C . VAL A 1 109 ? 13.708 3.203 -13.592 1.00 94.94 109 VAL A C 1
ATOM 862 O O . VAL A 1 109 ? 13.084 3.265 -12.540 1.00 94.94 109 VAL A O 1
ATOM 865 N N . LEU A 1 110 ? 13.661 2.119 -14.378 1.00 96.06 110 LEU A N 1
ATOM 866 C CA . LEU A 1 110 ? 12.910 0.917 -13.998 1.00 96.06 110 LEU A CA 1
ATOM 867 C C . LEU A 1 110 ? 13.402 0.332 -12.663 1.00 96.06 110 LEU A C 1
ATOM 869 O O . LEU A 1 110 ? 12.584 -0.009 -11.815 1.00 96.06 110 LEU A O 1
ATOM 873 N N . GLY A 1 111 ? 14.720 0.256 -12.459 1.00 96.06 111 GLY A N 1
ATOM 874 C CA . GLY A 1 111 ? 15.302 -0.200 -11.197 1.00 96.06 111 GLY A CA 1
ATOM 875 C C . GLY A 1 111 ? 14.907 0.675 -10.003 1.00 96.06 111 GLY A C 1
ATOM 876 O O . GLY A 1 111 ? 14.576 0.143 -8.945 1.00 96.06 111 GLY A O 1
ATOM 877 N N . ASP A 1 112 ? 14.879 1.998 -10.177 1.00 93.94 112 ASP A N 1
ATOM 878 C CA . ASP A 1 112 ? 14.439 2.936 -9.136 1.00 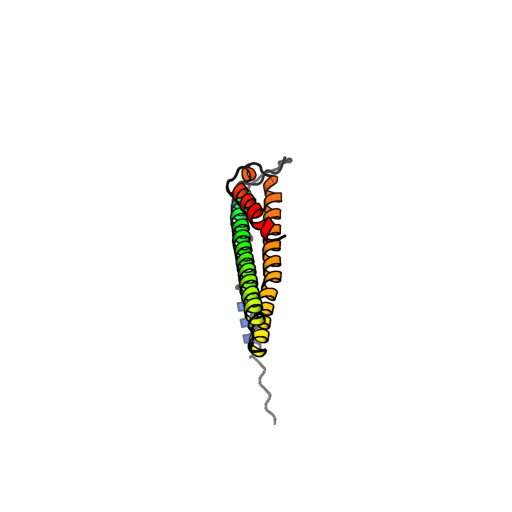93.94 112 ASP A CA 1
ATOM 879 C C . ASP A 1 112 ? 12.947 2.741 -8.792 1.00 93.94 112 ASP A C 1
ATOM 881 O O . ASP A 1 112 ? 12.574 2.739 -7.617 1.00 93.94 112 ASP A O 1
ATOM 885 N N . CYS A 1 113 ? 12.092 2.502 -9.795 1.00 94.12 113 CYS A N 1
ATOM 886 C CA . CYS A 1 113 ? 10.676 2.178 -9.586 1.00 94.12 113 CYS A CA 1
ATOM 887 C C . CYS A 1 113 ? 10.492 0.843 -8.841 1.00 94.12 113 CYS A C 1
ATOM 889 O O . CYS A 1 113 ? 9.730 0.770 -7.875 1.00 94.12 113 CYS A O 1
ATOM 891 N N . GLU A 1 114 ? 11.224 -0.206 -9.231 1.00 94.50 114 GLU A N 1
ATOM 892 C CA . GLU A 1 114 ? 11.149 -1.529 -8.594 1.00 94.50 114 GLU A CA 1
ATOM 893 C C . GLU A 1 114 ? 11.572 -1.482 -7.116 1.00 94.50 114 GLU A C 1
ATOM 895 O O . GLU A 1 114 ? 10.958 -2.137 -6.267 1.00 94.50 114 GLU A O 1
ATOM 900 N N . GLN A 1 115 ? 12.557 -0.644 -6.772 1.00 94.81 115 GLN A N 1
ATOM 901 C CA . GLN A 1 115 ? 12.989 -0.437 -5.385 1.00 94.81 115 GLN A CA 1
ATOM 902 C C . GLN A 1 115 ? 11.890 0.147 -4.481 1.00 94.81 115 GLN A C 1
ATOM 904 O O . GLN A 1 115 ? 11.934 -0.055 -3.265 1.00 94.81 115 GLN A O 1
ATOM 909 N N . MET A 1 116 ? 10.883 0.824 -5.042 1.00 93.38 116 MET A N 1
ATOM 910 C CA . MET A 1 116 ? 9.775 1.414 -4.281 1.00 93.38 116 MET A CA 1
ATOM 911 C C . MET A 1 116 ? 8.670 0.416 -3.913 1.00 93.38 116 MET A C 1
ATOM 913 O O . MET A 1 116 ? 7.917 0.657 -2.960 1.00 93.38 116 MET A O 1
ATOM 917 N N . ILE A 1 117 ? 8.569 -0.713 -4.620 1.00 93.50 117 ILE A N 1
ATOM 918 C CA . ILE A 1 117 ? 7.506 -1.708 -4.414 1.00 93.50 117 ILE A CA 1
ATOM 919 C C . ILE A 1 117 ? 7.632 -2.363 -3.034 1.00 93.50 117 ILE A C 1
ATOM 921 O O . ILE A 1 117 ? 6.672 -2.376 -2.261 1.00 93.50 117 ILE A O 1
ATOM 925 N N . GLU A 1 118 ? 8.818 -2.865 -2.694 1.00 92.75 118 GLU A N 1
ATOM 926 C CA . GLU A 1 118 ? 9.063 -3.620 -1.460 1.00 92.75 118 GLU A CA 1
ATOM 927 C C . GLU A 1 118 ? 8.771 -2.829 -0.163 1.00 92.75 118 GLU A C 1
ATOM 929 O O . GLU A 1 118 ? 8.013 -3.320 0.680 1.00 92.75 118 GLU A O 1
ATOM 934 N N . PRO A 1 119 ? 9.286 -1.597 0.045 1.00 93.94 119 PRO A N 1
ATOM 935 C CA . PRO A 1 119 ? 8.967 -0.825 1.249 1.00 93.94 119 PRO A CA 1
ATOM 936 C C . PRO A 1 119 ? 7.486 -0.436 1.321 1.00 93.94 119 PRO A C 1
ATOM 938 O O . PRO A 1 119 ? 6.922 -0.327 2.412 1.00 93.94 119 PRO A O 1
ATOM 941 N N . SER A 1 120 ? 6.831 -0.236 0.178 1.00 94.00 120 SER A N 1
ATOM 942 C CA . SER A 1 120 ? 5.401 0.080 0.123 1.00 94.00 120 SER A CA 1
ATOM 943 C C . SER A 1 120 ? 4.547 -1.142 0.473 1.00 94.00 120 SER A C 1
ATOM 945 O O . SER A 1 120 ? 3.607 -1.016 1.261 1.00 94.00 120 SER A O 1
ATOM 947 N N . LYS A 1 121 ? 4.936 -2.338 0.001 1.00 93.69 121 LYS A N 1
ATOM 948 C CA . LYS A 1 121 ? 4.333 -3.620 0.398 1.00 93.69 121 LYS A CA 1
ATOM 949 C C . LYS A 1 121 ? 4.448 -3.832 1.907 1.00 93.69 121 LYS A C 1
ATOM 951 O O . LYS A 1 121 ? 3.441 -4.094 2.560 1.00 93.69 121 LYS A O 1
ATOM 956 N N . LYS A 1 122 ? 5.643 -3.645 2.481 1.00 94.81 122 LYS A N 1
ATOM 957 C CA . LYS A 1 122 ? 5.882 -3.790 3.931 1.00 94.81 122 LYS A CA 1
ATOM 958 C C . LYS A 1 122 ? 4.980 -2.881 4.764 1.00 94.81 122 LYS A C 1
ATOM 960 O O . LYS A 1 122 ? 4.288 -3.370 5.651 1.00 94.81 122 LYS A O 1
ATOM 965 N N . ARG A 1 123 ? 4.907 -1.588 4.428 1.00 94.31 123 ARG A N 1
ATOM 966 C CA . ARG A 1 123 ? 4.027 -0.629 5.124 1.00 94.31 123 ARG A CA 1
ATOM 967 C C . ARG A 1 123 ? 2.554 -1.041 5.057 1.00 94.31 123 ARG A C 1
ATOM 969 O O . ARG A 1 123 ? 1.836 -0.941 6.051 1.00 94.31 123 ARG A O 1
ATOM 976 N N . ALA A 1 124 ? 2.093 -1.515 3.900 1.00 94.38 124 ALA A N 1
ATOM 977 C CA . ALA A 1 124 ? 0.717 -1.976 3.740 1.00 94.38 124 ALA A CA 1
ATOM 978 C C . ALA A 1 124 ? 0.431 -3.265 4.537 1.00 94.38 124 ALA A C 1
ATOM 980 O O . ALA A 1 124 ? -0.631 -3.373 5.151 1.00 94.38 124 ALA A O 1
ATOM 981 N N . LEU A 1 125 ? 1.383 -4.204 4.593 1.00 94.38 125 LEU A N 1
ATOM 982 C CA . LEU A 1 125 ? 1.287 -5.423 5.406 1.00 94.38 125 LEU A CA 1
ATOM 983 C C . LEU A 1 125 ? 1.248 -5.117 6.909 1.00 94.38 125 LEU A C 1
ATOM 985 O O . LEU A 1 125 ? 0.425 -5.685 7.626 1.00 94.38 125 LEU A O 1
ATOM 989 N N . GLU A 1 126 ? 2.076 -4.186 7.383 1.00 94.88 126 GLU A N 1
ATOM 990 C CA . GLU A 1 126 ? 2.049 -3.724 8.775 1.00 94.88 126 GLU A CA 1
ATOM 991 C C . GLU A 1 126 ? 0.687 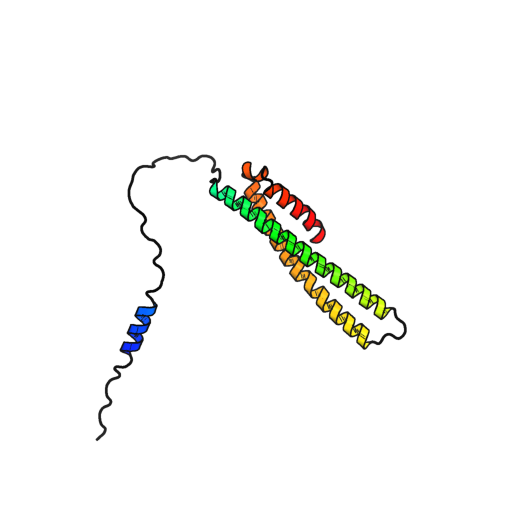-3.117 9.136 1.00 94.88 126 GLU A C 1
ATOM 993 O O . GLU A 1 126 ? 0.110 -3.449 10.171 1.00 94.88 126 GLU A O 1
ATOM 998 N N . ALA A 1 127 ? 0.127 -2.271 8.266 1.00 94.88 127 ALA A N 1
ATOM 999 C CA . ALA A 1 127 ? -1.200 -1.695 8.477 1.00 94.88 127 ALA A CA 1
ATOM 1000 C C . ALA A 1 127 ? -2.317 -2.752 8.452 1.00 94.88 127 ALA A C 1
ATOM 1002 O O . ALA A 1 127 ? -3.271 -2.662 9.227 1.00 94.88 127 ALA A O 1
ATOM 1003 N N . LEU A 1 128 ? -2.192 -3.765 7.590 1.00 94.81 128 LEU A N 1
ATOM 1004 C CA . LEU A 1 128 ? -3.113 -4.896 7.533 1.00 94.81 128 LEU A CA 1
ATOM 1005 C C . LEU A 1 128 ? -3.073 -5.698 8.837 1.00 94.81 128 LEU A C 1
ATOM 1007 O O . LEU A 1 128 ? -4.132 -6.007 9.382 1.00 94.81 128 LEU A O 1
ATOM 1011 N N . GLN A 1 129 ? -1.881 -5.974 9.373 1.00 94.38 129 GLN A N 1
ATOM 1012 C CA . GLN A 1 129 ? -1.739 -6.644 10.665 1.00 94.38 129 GLN A CA 1
ATOM 1013 C C . GLN A 1 129 ? -2.359 -5.808 11.789 1.00 94.38 129 GLN A C 1
ATOM 1015 O O . GLN A 1 129 ? -3.202 -6.302 12.529 1.00 94.38 129 GLN A O 1
ATOM 1020 N N . GLN A 1 130 ? -2.053 -4.510 11.845 1.00 93.69 130 GLN A N 1
ATOM 1021 C CA . GLN A 1 130 ? -2.607 -3.611 12.859 1.00 93.69 130 GLN A CA 1
ATOM 1022 C C . GLN A 1 130 ? -4.138 -3.512 12.828 1.00 93.69 130 GLN A C 1
ATOM 1024 O O . GLN A 1 130 ? -4.744 -3.226 13.866 1.00 93.69 130 GLN A O 1
ATOM 1029 N N . LEU A 1 131 ? -4.759 -3.658 11.652 1.00 93.69 131 LEU A N 1
ATOM 1030 C CA . LEU A 1 131 ? -6.213 -3.688 11.513 1.00 93.69 131 LEU A CA 1
ATOM 1031 C C . LEU A 1 131 ? -6.783 -5.031 11.980 1.00 93.69 131 LEU A C 1
ATOM 1033 O O . LEU A 1 131 ? -7.763 -5.032 12.722 1.00 93.69 131 LEU A O 1
ATOM 1037 N N . LYS A 1 132 ? -6.142 -6.150 11.616 1.00 92.94 132 LYS A N 1
ATOM 1038 C CA . LYS A 1 132 ? -6.508 -7.489 12.106 1.00 92.94 132 LYS A CA 1
ATOM 1039 C C . LYS A 1 132 ? -6.430 -7.583 13.627 1.00 92.94 132 LYS A C 1
ATOM 1041 O O . LYS A 1 132 ? -7.353 -8.108 14.236 1.00 92.94 132 LYS A O 1
ATOM 1046 N N . ASP A 1 133 ? -5.398 -7.005 14.238 1.00 92.62 133 ASP A N 1
ATOM 1047 C CA . ASP A 1 133 ? -5.245 -6.989 15.696 1.00 92.62 133 ASP A CA 1
ATOM 1048 C C . ASP A 1 133 ? -6.424 -6.274 16.379 1.00 92.62 133 ASP A C 1
ATOM 1050 O O . ASP A 1 133 ? -6.934 -6.735 17.395 1.00 92.62 133 ASP A O 1
ATOM 1054 N N . VAL A 1 134 ? -6.905 -5.162 15.808 1.00 90.56 134 VAL A N 1
ATOM 1055 C CA . VAL A 1 134 ? -8.060 -4.430 16.366 1.00 90.56 134 VAL A CA 1
ATOM 1056 C C . VAL A 1 134 ? -9.363 -5.191 16.151 1.00 90.56 134 VAL A C 1
ATOM 1058 O O . VAL A 1 134 ? -10.223 -5.172 17.028 1.00 90.56 134 VAL A O 1
ATOM 1061 N N . ILE A 1 135 ? -9.510 -5.876 15.018 1.00 90.81 135 ILE A N 1
ATOM 1062 C CA . ILE A 1 135 ? -10.672 -6.726 14.735 1.00 90.81 135 ILE A CA 1
ATOM 1063 C C . ILE A 1 135 ? -10.740 -7.889 15.726 1.00 90.81 135 ILE A C 1
ATOM 1065 O O . ILE A 1 135 ? -11.793 -8.083 16.321 1.00 90.81 135 ILE A O 1
ATOM 1069 N N . ALA A 1 136 ? -9.625 -8.577 15.983 1.00 89.38 136 ALA A N 1
ATOM 1070 C CA . ALA A 1 136 ? -9.566 -9.687 16.936 1.00 89.38 136 ALA A CA 1
ATOM 1071 C C . ALA A 1 136 ? -9.969 -9.262 18.360 1.00 89.38 136 ALA A C 1
ATOM 1073 O O . ALA A 1 136 ? -10.686 -9.980 19.051 1.00 89.38 136 ALA A O 1
ATOM 1074 N N . VAL A 1 137 ? -9.562 -8.063 18.793 1.00 85.62 137 VAL A N 1
ATOM 1075 C CA . VAL A 1 137 ? -10.011 -7.499 20.078 1.00 85.62 137 VAL A CA 1
ATOM 1076 C C . VAL A 1 137 ? -11.506 -7.158 20.041 1.00 85.62 137 VAL A C 1
ATOM 1078 O O . VAL A 1 137 ? -12.221 -7.400 21.008 1.00 85.62 137 VAL A O 1
ATOM 1081 N N . SER A 1 138 ? -11.994 -6.633 18.915 1.00 83.12 138 SER A N 1
ATOM 1082 C CA . SER A 1 138 ? -13.390 -6.204 18.755 1.00 83.12 138 SER A CA 1
ATOM 1083 C C . SER A 1 138 ? -14.385 -7.367 18.644 1.00 83.12 138 SER A C 1
ATOM 1085 O O . SER A 1 138 ? -15.554 -7.182 18.959 1.00 83.12 138 SER A O 1
ATOM 1087 N N . GLU A 1 139 ? -13.946 -8.557 18.225 1.00 81.94 139 GLU A N 1
ATOM 1088 C CA . GLU A 1 139 ? -14.783 -9.768 18.132 1.00 81.94 139 GLU A CA 1
ATOM 1089 C C . GLU A 1 139 ? -15.315 -10.248 19.487 1.00 81.94 139 GLU A C 1
ATOM 1091 O O . GLU A 1 139 ? -16.338 -10.928 19.538 1.00 81.94 139 GLU A O 1
ATOM 1096 N N . SER A 1 140 ? -14.655 -9.867 20.584 1.00 81.38 140 SER A N 1
ATOM 1097 C CA . SER A 1 140 ? -15.093 -10.220 21.939 1.00 81.38 140 SER A CA 1
ATOM 1098 C C . SER A 1 140 ? -16.356 -9.463 22.372 1.00 81.38 140 SER A C 1
ATOM 1100 O O . SER A 1 140 ? -17.015 -9.881 23.320 1.00 81.38 140 SER A O 1
ATOM 1102 N N . GLU A 1 141 ? -16.711 -8.375 21.679 1.00 82.00 141 GLU A N 1
ATOM 1103 C CA . GLU A 1 141 ? -17.801 -7.474 22.057 1.00 82.00 141 GLU A CA 1
ATOM 1104 C C . GLU A 1 141 ? -18.907 -7.440 20.979 1.00 82.00 141 GLU A C 1
ATOM 1106 O O . GLU A 1 141 ? -18.691 -6.940 19.866 1.00 82.00 141 GLU A O 1
ATOM 1111 N N . PRO A 1 142 ? -20.134 -7.911 21.279 1.00 78.75 142 PRO A N 1
ATOM 1112 C CA . PRO A 1 142 ? -21.198 -8.042 20.280 1.00 78.75 142 PRO A CA 1
ATOM 1113 C C . PRO A 1 142 ? -21.676 -6.693 19.717 1.00 78.75 142 PRO A C 1
ATOM 1115 O O . PRO A 1 142 ? -22.093 -6.623 18.559 1.00 78.75 142 PRO A O 1
ATOM 1118 N N . GLU A 1 143 ? -21.575 -5.606 20.490 1.00 80.81 143 GLU A N 1
ATOM 1119 C CA . GLU A 1 143 ? -21.947 -4.257 20.037 1.00 80.81 143 GLU A CA 1
ATOM 1120 C C . GLU A 1 143 ? -21.023 -3.701 18.941 1.00 80.81 143 GLU A C 1
ATOM 1122 O O . GLU A 1 143 ? -21.431 -2.844 18.149 1.00 80.81 143 GLU A O 1
ATOM 1127 N N . LEU A 1 144 ? -19.767 -4.159 18.889 1.00 79.56 144 LEU A N 1
ATOM 1128 C CA . LEU A 1 144 ? -18.810 -3.749 17.862 1.00 79.56 144 LEU A CA 1
ATOM 1129 C C . LEU A 1 144 ? -19.003 -4.547 16.578 1.00 79.56 144 LEU A C 1
ATOM 1131 O O . LEU A 1 144 ? -18.966 -3.964 15.495 1.00 79.56 144 LEU A O 1
ATOM 1135 N N . VAL A 1 145 ? -19.275 -5.846 16.686 1.00 81.94 145 VAL A N 1
ATOM 1136 C CA . VAL A 1 145 ? -19.503 -6.725 15.528 1.00 81.94 145 VAL A CA 1
ATOM 1137 C C . VAL A 1 145 ? -20.722 -6.280 14.713 1.00 81.94 145 VAL A C 1
ATOM 1139 O O . VAL A 1 145 ? -20.699 -6.323 13.486 1.00 81.94 145 VAL A O 1
ATOM 1142 N N . GLN A 1 146 ? -21.771 -5.788 15.378 1.00 83.62 146 GLN A N 1
ATOM 1143 C CA . GLN A 1 146 ? -22.973 -5.272 14.711 1.00 83.62 146 GLN A CA 1
ATOM 1144 C C . GLN A 1 146 ? -22.798 -3.863 14.117 1.00 83.62 146 GLN A C 1
ATOM 1146 O O . GLN A 1 146 ? -23.686 -3.374 13.418 1.00 83.62 146 GLN A O 1
ATOM 1151 N N . SER A 1 147 ? -21.682 -3.185 14.397 1.00 86.62 147 SER A N 1
ATOM 1152 C CA . SER A 1 147 ? -21.455 -1.814 13.938 1.00 86.62 147 SER A CA 1
ATOM 1153 C C . SER A 1 147 ? -21.066 -1.746 12.455 1.00 86.62 147 SER A C 1
ATOM 115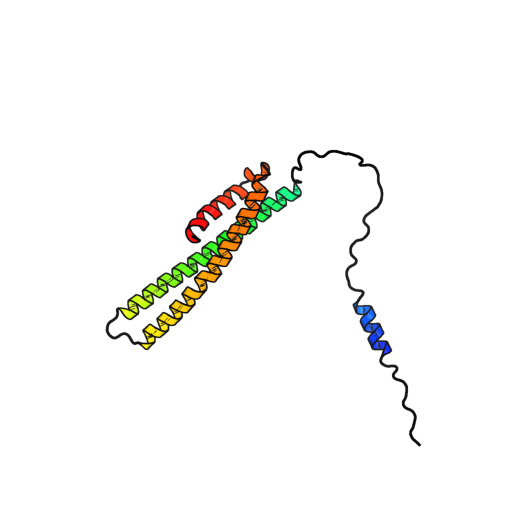5 O O . SER A 1 147 ? -20.373 -2.618 11.921 1.00 86.62 147 SER A O 1
ATOM 1157 N N . GLU A 1 148 ? -21.470 -0.672 11.771 1.00 88.81 148 GLU A N 1
ATOM 1158 C CA . GLU A 1 148 ? -21.115 -0.464 10.362 1.00 88.81 148 GLU A CA 1
ATOM 1159 C C . GLU A 1 148 ? -19.598 -0.368 10.159 1.00 88.81 148 GLU A C 1
ATOM 1161 O O . GLU A 1 148 ? -19.075 -0.774 9.121 1.00 88.81 148 GLU A O 1
ATOM 1166 N N . GLU A 1 149 ? -18.877 0.181 11.133 1.00 88.75 149 GLU A N 1
ATOM 1167 C CA . GLU A 1 149 ? -17.430 0.365 11.094 1.00 88.75 149 GLU A CA 1
ATOM 1168 C C . GLU A 1 149 ? -16.689 -0.967 10.971 1.00 88.75 149 GLU A C 1
ATOM 1170 O O . GLU A 1 149 ? -15.723 -1.057 10.211 1.00 88.75 149 GLU A O 1
ATOM 1175 N N . TYR A 1 150 ? -17.172 -2.004 11.659 1.00 90.06 150 TYR A N 1
ATOM 1176 C CA . TYR A 1 150 ? -16.609 -3.349 11.590 1.00 90.06 150 TYR A CA 1
ATOM 1177 C C . TYR A 1 150 ? -16.810 -3.964 10.196 1.00 90.06 150 TYR A C 1
ATOM 1179 O O . TYR A 1 150 ? -15.849 -4.412 9.569 1.00 90.06 150 TYR A O 1
ATOM 1187 N N . SER A 1 151 ? -18.024 -3.873 9.638 1.00 91.12 151 SER A N 1
ATOM 1188 C CA . SER A 1 151 ? -18.306 -4.354 8.274 1.00 91.12 151 SER A CA 1
ATOM 1189 C C . SER A 1 151 ? -17.461 -3.643 7.202 1.00 91.12 151 SER A C 1
ATOM 1191 O O . SER A 1 151 ? -16.915 -4.278 6.297 1.00 91.12 151 SER A O 1
ATOM 1193 N N . LYS A 1 152 ? -17.271 -2.321 7.339 1.00 93.25 152 LYS A N 1
ATOM 1194 C CA . LYS A 1 152 ? -16.420 -1.518 6.449 1.00 93.25 152 LYS A CA 1
ATOM 1195 C C . LYS A 1 152 ? -14.957 -1.943 6.556 1.00 93.25 152 LYS A C 1
ATOM 1197 O O . LYS A 1 152 ? -14.283 -2.036 5.534 1.00 93.25 152 LYS A O 1
ATOM 1202 N N . ALA A 1 153 ? -14.465 -2.215 7.765 1.00 92.00 153 ALA A N 1
ATOM 1203 C CA . ALA A 1 153 ? -13.103 -2.695 7.973 1.00 92.00 153 ALA A CA 1
ATOM 1204 C C . ALA A 1 153 ? -12.862 -4.054 7.292 1.00 92.00 153 ALA A C 1
ATOM 1206 O O . ALA A 1 153 ? -11.849 -4.209 6.611 1.00 92.00 153 ALA A O 1
ATOM 1207 N N . LEU A 1 154 ? -13.809 -4.993 7.395 1.00 91.50 154 LEU A N 1
ATOM 1208 C CA . LEU A 1 154 ? -13.729 -6.290 6.712 1.00 91.50 154 LEU A CA 1
ATOM 1209 C C . LEU A 1 154 ? -13.699 -6.146 5.187 1.00 91.50 154 LEU A C 1
ATOM 1211 O O . LEU A 1 154 ? -12.822 -6.714 4.540 1.00 91.50 154 LEU A O 1
ATOM 1215 N N . SER A 1 155 ? -14.582 -5.322 4.617 1.00 93.81 155 SER A N 1
ATOM 1216 C CA . SER A 1 155 ? -14.596 -5.053 3.171 1.00 93.81 155 SER A CA 1
ATOM 1217 C C . SER A 1 155 ? -13.273 -4.449 2.674 1.00 93.81 155 SER A C 1
ATOM 1219 O O . SER A 1 155 ? -12.776 -4.800 1.599 1.00 93.81 155 SER A O 1
ATOM 1221 N N . ILE A 1 156 ? -12.654 -3.567 3.469 1.00 93.25 156 ILE A N 1
ATOM 1222 C CA . ILE A 1 156 ? -11.337 -3.001 3.146 1.00 93.25 156 ILE A CA 1
ATOM 1223 C C . ILE A 1 156 ? -10.261 -4.094 3.150 1.00 93.25 156 ILE A C 1
ATOM 1225 O O . ILE A 1 156 ? -9.419 -4.100 2.253 1.00 93.25 156 ILE A O 1
ATOM 1229 N N . ILE A 1 157 ? -10.285 -5.018 4.116 1.00 92.38 157 ILE A N 1
ATOM 1230 C CA . ILE A 1 157 ? -9.345 -6.149 4.158 1.00 92.38 157 ILE A CA 1
ATOM 1231 C C . ILE A 1 157 ? -9.534 -7.048 2.943 1.00 92.38 157 ILE A C 1
ATOM 1233 O O . ILE A 1 157 ? -8.547 -7.389 2.301 1.00 92.38 157 ILE A O 1
ATOM 1237 N N . GLU A 1 158 ? -10.771 -7.398 2.600 1.00 92.44 158 GLU A N 1
ATOM 1238 C CA . GLU A 1 158 ? -11.077 -8.238 1.440 1.00 92.44 158 GLU A CA 1
ATOM 1239 C C . GLU A 1 158 ? -10.561 -7.611 0.140 1.00 92.44 158 GLU A C 1
ATOM 1241 O O . GLU A 1 158 ? -9.942 -8.287 -0.676 1.00 92.44 158 GLU A O 1
ATOM 1246 N N . THR A 1 159 ? -10.723 -6.295 -0.015 1.00 90.50 159 THR A N 1
ATOM 1247 C CA . THR A 1 159 ? -10.226 -5.564 -1.189 1.00 90.50 159 THR A CA 1
ATOM 1248 C C . THR A 1 159 ? -8.694 -5.468 -1.211 1.00 90.50 159 THR A C 1
ATOM 1250 O O . THR A 1 159 ? -8.083 -5.527 -2.277 1.00 90.50 159 THR A O 1
ATOM 1253 N N . ALA A 1 160 ? -8.055 -5.290 -0.050 1.00 90.06 160 ALA A N 1
ATOM 1254 C CA . ALA A 1 160 ? -6.607 -5.099 0.055 1.00 90.06 160 ALA A CA 1
ATOM 1255 C C . ALA A 1 160 ? -5.812 -6.417 0.038 1.00 90.06 160 ALA A C 1
ATOM 1257 O O . ALA A 1 160 ? -4.683 -6.439 -0.447 1.00 90.06 160 ALA A O 1
ATOM 1258 N N . SER A 1 161 ? -6.388 -7.514 0.537 1.00 85.12 161 SER A N 1
ATOM 1259 C CA . SER A 1 161 ? -5.742 -8.827 0.616 1.00 85.12 161 SER A CA 1
ATOM 1260 C C . SER A 1 161 ? -5.190 -9.330 -0.725 1.00 85.12 161 SER A C 1
ATOM 1262 O O . SER A 1 161 ? -4.019 -9.697 -0.745 1.00 85.12 161 SER A O 1
ATOM 1264 N N . PRO A 1 162 ? -5.938 -9.332 -1.848 1.00 86.44 162 PRO A N 1
ATOM 1265 C CA . PRO A 1 162 ? -5.421 -9.844 -3.119 1.00 86.44 162 PRO A CA 1
ATOM 1266 C C . PRO A 1 162 ? -4.294 -8.988 -3.705 1.00 86.44 162 PRO A C 1
ATOM 1268 O O . PRO A 1 162 ? -3.540 -9.478 -4.532 1.00 86.44 162 PRO A O 1
ATOM 1271 N N . LEU A 1 163 ? -4.165 -7.723 -3.294 1.00 81.44 163 LEU A N 1
ATOM 1272 C CA . LEU A 1 163 ? -3.087 -6.854 -3.768 1.00 81.44 163 LEU A CA 1
ATOM 1273 C C . LEU A 1 163 ? -1.760 -7.162 -3.064 1.00 81.44 163 LEU A C 1
ATOM 1275 O O . LEU A 1 163 ? -0.703 -6.927 -3.631 1.00 81.44 163 LEU A O 1
ATOM 1279 N N . LEU A 1 164 ? -1.799 -7.650 -1.821 1.00 77.00 164 LEU A N 1
ATOM 1280 C CA . LEU A 1 164 ? -0.617 -7.769 -0.960 1.00 77.00 164 LEU A CA 1
ATOM 1281 C C . LEU A 1 164 ? -0.015 -9.180 -0.893 1.00 77.00 164 LEU A C 1
ATOM 1283 O O . LEU A 1 164 ? 1.046 -9.336 -0.284 1.00 77.00 164 LEU A O 1
ATOM 1287 N N . VAL A 1 165 ? -0.666 -10.183 -1.487 1.00 64.44 165 VAL A N 1
ATOM 1288 C CA . VAL A 1 165 ? -0.147 -11.558 -1.612 1.00 64.44 165 VAL A CA 1
ATOM 1289 C C . VAL A 1 165 ? 0.824 -11.595 -2.784 1.00 64.44 165 VAL A C 1
ATOM 1291 O O . VAL A 1 165 ? 2.049 -11.650 -2.507 1.00 64.44 165 VAL A O 1
#

Organism: Phaffia rhodozyma (NCBI:txid264483)

Foldseek 3Di:
DDDDDDDDPPPVVVVVVVVVVVPPPDDPPPDDDDDDDDDPDPDDDDDDDDPVVLVVLLVQLQVLLVQLLVLLVVLVVLVVVLVVLVVVLVVQVPDPPRDPVVSVVSVVVSVVSVVVNVVSLVSSVVSLVVNVVSLVVQVVHPVSCPDPSSVSSVVSSVVSVVSND

Secondary structure (DSSP, 8-state):
-PPPPPP-TTTHHHHHHHHHHGGGS------S-------------S-PPPHHHHHHHHHHHHHHHHHHHHHHHHHHHHHHHHHHHHHHHHHHHTSTT--HHHHHHHHHHHHHHHHHHHHHHHHHHHHHHHHHHHHHHHTT-HHHHTSHHHHHHHHHHHHHHHHH-

pLDDT: mean 79.13, std 19.3, range [33.66, 96.19]